Protein AF-A0A7C2NYA1-F1 (afdb_monomer_lite)

Sequence (97 aa):
MSTAPYPPFVRRDLDGFFGLFIDNLVQLLLIVVLCSNLCGMTGDSAVFLTRYILPGAAVSILLGNLFYAWQAHRLAKRENRSDVTALPYGINTPSLL

Structure (mmCIF, N/CA/C/O backbone):
data_AF-A0A7C2NYA1-F1
#
_entry.id   AF-A0A7C2NYA1-F1
#
loop_
_atom_site.group_PDB
_atom_site.id
_atom_site.type_symbol
_atom_site.label_atom_id
_atom_site.label_alt_id
_atom_site.label_comp_id
_atom_site.label_asym_id
_atom_site.label_entity_id
_atom_site.label_seq_id
_atom_site.pdbx_PDB_ins_code
_atom_site.Cartn_x
_atom_site.Cartn_y
_atom_site.Cartn_z
_atom_site.occupancy
_atom_site.B_iso_or_equiv
_atom_site.auth_seq_id
_atom_site.auth_comp_id
_atom_site.auth_asym_id
_atom_site.auth_atom_id
_atom_site.pdbx_PDB_model_num
ATOM 1 N N . MET A 1 1 ? -14.348 4.502 30.316 1.00 51.66 1 MET A N 1
ATOM 2 C CA . MET A 1 1 ? -13.874 4.319 28.926 1.00 51.66 1 MET A CA 1
ATOM 3 C C . MET A 1 1 ? -15.041 3.792 28.114 1.00 51.66 1 MET A C 1
ATOM 5 O O . MET A 1 1 ? -15.658 2.831 28.549 1.00 51.66 1 MET A O 1
ATOM 9 N N . SER A 1 2 ? -15.423 4.488 27.041 1.00 45.44 2 SER A N 1
ATOM 10 C CA . SER A 1 2 ? -16.630 4.172 26.267 1.00 45.44 2 SER A CA 1
ATOM 11 C C . SER A 1 2 ? -16.446 2.845 25.530 1.00 45.44 2 SER A C 1
ATOM 13 O O . SER A 1 2 ? -15.599 2.741 24.651 1.00 45.44 2 SER A O 1
ATOM 15 N N . THR A 1 3 ? -17.223 1.834 25.907 1.00 59.19 3 THR A N 1
ATOM 16 C CA . THR A 1 3 ? -17.278 0.486 25.319 1.00 59.19 3 THR A CA 1
ATOM 17 C C . THR A 1 3 ? -18.099 0.478 24.026 1.00 59.19 3 THR A C 1
ATOM 19 O O . THR A 1 3 ? -18.972 -0.369 23.833 1.00 59.19 3 THR A O 1
ATOM 22 N N . ALA A 1 4 ? -17.904 1.481 23.167 1.00 67.19 4 ALA A N 1
ATOM 23 C CA . ALA A 1 4 ? -18.603 1.532 21.893 1.00 67.19 4 ALA A CA 1
ATOM 24 C C . ALA A 1 4 ? -18.066 0.410 20.983 1.00 67.19 4 ALA A C 1
ATOM 26 O O . ALA A 1 4 ? -16.848 0.229 20.905 1.00 67.19 4 ALA A O 1
ATOM 27 N N . PRO A 1 5 ? -18.940 -0.358 20.311 1.00 75.94 5 PRO A N 1
ATOM 28 C CA . PRO A 1 5 ? -18.503 -1.409 19.402 1.00 75.94 5 PRO A CA 1
ATOM 29 C C . PRO A 1 5 ? -17.614 -0.811 18.307 1.00 75.94 5 PRO A C 1
ATOM 31 O O . PRO A 1 5 ? -17.938 0.239 17.752 1.00 75.94 5 PRO A O 1
ATOM 34 N N . TYR A 1 6 ? -16.491 -1.475 18.016 1.00 82.94 6 TYR A N 1
ATOM 35 C CA . TYR A 1 6 ? -15.549 -1.036 16.987 1.00 82.94 6 TYR A CA 1
ATOM 36 C C . TYR A 1 6 ? -16.270 -0.904 15.633 1.00 82.94 6 TYR A C 1
ATOM 38 O O . TYR A 1 6 ? -16.799 -1.908 15.139 1.00 82.94 6 TYR A O 1
ATOM 46 N N . PRO A 1 7 ? -16.342 0.305 15.045 1.00 84.62 7 PRO A N 1
ATOM 47 C CA . PRO A 1 7 ? -17.031 0.498 13.782 1.00 84.62 7 PRO A CA 1
ATOM 48 C C . PRO A 1 7 ? -16.195 -0.101 12.643 1.00 84.62 7 PRO A C 1
ATOM 50 O O . PRO A 1 7 ? -14.998 0.167 12.572 1.00 84.62 7 PRO A O 1
ATOM 53 N N . PRO A 1 8 ? -16.799 -0.871 11.721 1.00 80.50 8 PRO A N 1
ATOM 54 C CA . PRO A 1 8 ? -16.062 -1.435 10.593 1.00 80.50 8 PRO A CA 1
ATOM 55 C C . PRO A 1 8 ? -15.657 -0.391 9.543 1.00 80.50 8 PRO A C 1
ATOM 57 O O . PRO A 1 8 ? -14.793 -0.655 8.713 1.00 80.50 8 PRO A O 1
ATOM 60 N N . PHE A 1 9 ? -16.310 0.773 9.550 1.00 86.75 9 PHE A N 1
ATOM 61 C CA . PHE A 1 9 ? -16.038 1.883 8.646 1.00 86.75 9 PHE A CA 1
ATOM 62 C C . PHE A 1 9 ? -16.522 3.195 9.270 1.00 86.75 9 PHE A C 1
ATOM 64 O O . PHE A 1 9 ? -17.631 3.262 9.813 1.00 86.75 9 PHE A O 1
ATOM 71 N N . VAL A 1 10 ? -15.723 4.252 9.167 1.00 90.06 10 VAL A N 1
ATOM 72 C CA . VAL A 1 10 ? -16.065 5.616 9.581 1.00 90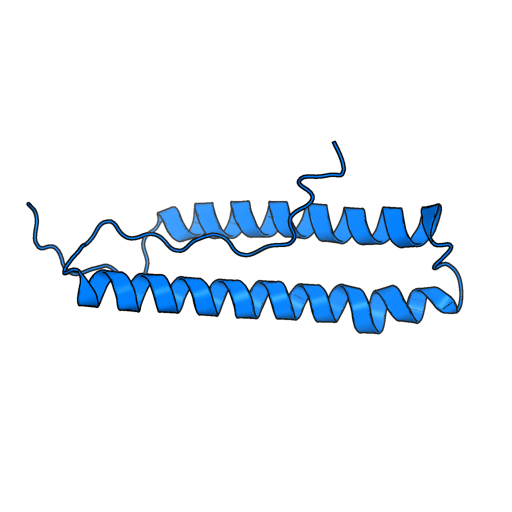.06 10 VAL A CA 1
ATOM 73 C C . VAL A 1 10 ? -15.825 6.597 8.438 1.00 90.06 10 VAL A C 1
ATOM 75 O O . VAL A 1 10 ? -15.014 6.366 7.552 1.00 90.06 10 VAL A O 1
ATOM 78 N N . ARG A 1 11 ? -16.499 7.754 8.460 1.00 89.50 11 ARG A N 1
ATOM 79 C CA . ARG A 1 11 ? -16.390 8.760 7.380 1.00 89.50 11 ARG A CA 1
ATOM 80 C C . ARG A 1 11 ? -14.945 9.181 7.075 1.00 89.50 11 ARG A C 1
ATOM 82 O O . ARG A 1 11 ? -14.629 9.450 5.926 1.00 89.50 11 ARG A O 1
ATOM 89 N N . ARG A 1 12 ? -14.087 9.198 8.099 1.00 89.12 12 ARG A N 1
ATOM 90 C CA . ARG A 1 12 ? -12.669 9.582 8.007 1.00 89.12 12 ARG A CA 1
ATOM 91 C C . ARG A 1 12 ? -11.810 8.540 7.280 1.00 89.12 12 ARG A C 1
ATOM 93 O O . ARG A 1 12 ? -10.710 8.869 6.851 1.00 89.12 12 ARG A O 1
ATOM 100 N N . ASP A 1 13 ? -12.310 7.317 7.096 1.00 91.56 13 ASP A N 1
ATOM 101 C CA . ASP A 1 13 ? -11.615 6.287 6.320 1.00 91.56 13 ASP A CA 1
ATOM 102 C C . ASP A 1 13 ? -11.568 6.645 4.830 1.00 91.56 13 ASP A C 1
ATOM 104 O O . ASP A 1 13 ? -10.638 6.238 4.142 1.00 91.56 13 ASP A O 1
ATOM 108 N N . LEU A 1 14 ? -12.518 7.451 4.331 1.00 91.12 14 LEU A N 1
ATOM 109 C CA . LEU A 1 14 ? -12.455 7.990 2.968 1.00 91.12 14 LEU A CA 1
ATOM 110 C C . LEU A 1 14 ? -11.289 8.963 2.809 1.00 91.12 14 LEU A C 1
ATOM 112 O O . LEU A 1 14 ? -10.538 8.856 1.842 1.00 91.12 14 LEU A O 1
ATOM 116 N N . ASP A 1 15 ? -11.106 9.870 3.769 1.00 92.44 15 ASP A N 1
ATOM 117 C CA . ASP A 1 15 ? -9.984 10.811 3.757 1.00 92.44 15 ASP A CA 1
ATOM 118 C C . ASP A 1 15 ? -8.650 10.049 3.805 1.00 92.44 15 ASP A C 1
ATOM 120 O O . ASP A 1 15 ? -7.735 10.334 3.032 1.00 92.44 15 ASP A O 1
ATOM 124 N N . GLY A 1 16 ? -8.569 9.022 4.660 1.00 90.62 16 GLY A N 1
ATOM 125 C CA . GLY A 1 16 ? -7.418 8.122 4.741 1.00 90.62 16 GLY A CA 1
ATOM 126 C C . GLY A 1 16 ? -7.174 7.342 3.446 1.00 90.62 16 GLY A C 1
ATOM 127 O O . GLY A 1 16 ? -6.034 7.255 2.993 1.00 90.62 16 GLY A O 1
ATOM 128 N N . PHE A 1 17 ? -8.232 6.826 2.813 1.00 91.25 17 PHE A N 1
ATOM 129 C CA . PHE A 1 17 ? -8.150 6.127 1.531 1.00 91.25 17 PHE A CA 1
ATOM 130 C C . PHE A 1 17 ? -7.606 7.033 0.428 1.00 91.25 17 PHE A C 1
ATOM 132 O O . PHE A 1 17 ? -6.667 6.642 -0.259 1.00 91.25 17 PHE A O 1
ATOM 139 N N . PHE A 1 18 ? -8.150 8.242 0.262 1.00 92.50 18 PHE A N 1
ATOM 140 C CA . PHE A 1 18 ? -7.677 9.165 -0.770 1.00 92.50 18 PHE A CA 1
ATOM 141 C C . PHE A 1 18 ? -6.260 9.663 -0.492 1.00 92.50 18 PHE A C 1
ATOM 143 O O . PHE A 1 18 ? -5.462 9.738 -1.425 1.00 92.50 18 PHE A O 1
ATOM 150 N N . GLY A 1 19 ? -5.918 9.939 0.770 1.00 91.69 19 GLY A N 1
ATOM 151 C CA . GLY A 1 19 ? -4.551 10.289 1.155 1.00 91.69 19 GLY A CA 1
ATOM 152 C C . GLY A 1 19 ? -3.560 9.188 0.779 1.00 91.69 19 GLY A C 1
ATOM 153 O O . GLY A 1 19 ? -2.562 9.449 0.111 1.00 91.69 19 GLY A O 1
ATOM 154 N N . LEU A 1 20 ? -3.886 7.941 1.121 1.00 91.06 20 LEU A N 1
ATOM 155 C CA . LEU A 1 20 ? -3.064 6.782 0.789 1.00 91.06 20 LEU A CA 1
ATOM 156 C C . LEU A 1 20 ? -3.020 6.490 -0.717 1.00 91.06 20 LEU A C 1
ATOM 158 O O . LEU A 1 20 ? -1.990 6.069 -1.241 1.00 91.06 20 LEU A O 1
ATOM 162 N N . PHE A 1 21 ? -4.131 6.688 -1.423 1.00 90.31 21 PHE A N 1
ATOM 163 C CA . PHE A 1 21 ? -4.217 6.482 -2.864 1.00 90.31 21 PHE A CA 1
ATOM 164 C C . PHE A 1 21 ? -3.330 7.472 -3.619 1.00 90.31 21 PHE A C 1
ATOM 166 O O . PHE A 1 21 ? -2.568 7.063 -4.493 1.00 90.31 21 PHE A O 1
ATOM 173 N N . ILE A 1 22 ? -3.399 8.759 -3.265 1.00 91.88 22 ILE A N 1
ATOM 174 C CA . ILE A 1 22 ? -2.580 9.805 -3.885 1.00 91.88 22 ILE A CA 1
ATOM 175 C C . ILE A 1 22 ? -1.099 9.564 -3.584 1.00 91.88 22 ILE A C 1
ATOM 177 O O . ILE A 1 22 ? -0.288 9.617 -4.507 1.00 91.88 22 ILE A O 1
ATOM 181 N N . ASP A 1 23 ? -0.751 9.245 -2.335 1.00 90.19 23 ASP A N 1
ATOM 182 C CA . ASP A 1 23 ? 0.627 8.923 -1.950 1.00 90.19 23 ASP A CA 1
ATOM 183 C C . ASP A 1 23 ? 1.197 7.764 -2.787 1.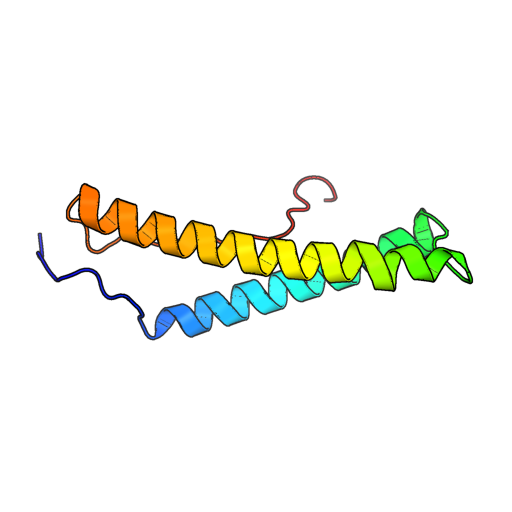00 90.19 23 ASP A C 1
ATOM 185 O O . ASP A 1 23 ? 2.223 7.908 -3.456 1.00 90.19 23 ASP A O 1
ATOM 189 N N . ASN A 1 24 ? 0.476 6.642 -2.858 1.00 90.50 24 ASN A N 1
ATOM 190 C CA . ASN A 1 24 ? 0.903 5.490 -3.649 1.00 90.50 24 ASN A CA 1
ATOM 191 C C . ASN A 1 24 ? 0.951 5.786 -5.154 1.00 90.50 24 ASN A C 1
ATOM 193 O O . ASN A 1 24 ? 1.838 5.286 -5.844 1.00 90.50 24 ASN A O 1
ATOM 197 N N . LEU A 1 25 ? 0.034 6.603 -5.681 1.00 90.44 25 LEU A N 1
ATOM 198 C CA . LEU A 1 25 ? 0.060 7.013 -7.085 1.00 90.44 25 LEU A CA 1
ATOM 199 C C . LEU A 1 25 ? 1.337 7.798 -7.405 1.00 90.44 25 LEU A C 1
ATOM 201 O O . LEU A 1 25 ? 1.997 7.508 -8.402 1.00 90.44 25 LEU A O 1
ATOM 205 N N . VAL A 1 26 ? 1.716 8.749 -6.547 1.00 91.00 26 VAL A N 1
ATOM 206 C CA . VAL A 1 26 ? 2.962 9.514 -6.699 1.00 91.00 26 VAL A CA 1
ATOM 207 C C . VAL A 1 26 ? 4.171 8.580 -6.674 1.00 91.00 26 VAL A C 1
ATOM 209 O O . VAL A 1 26 ? 5.046 8.696 -7.531 1.00 91.00 26 VAL A O 1
ATOM 212 N N . GLN A 1 27 ? 4.201 7.605 -5.765 1.00 89.81 27 GLN A N 1
ATOM 213 C CA . GLN A 1 27 ? 5.295 6.633 -5.697 1.00 89.81 27 GLN A CA 1
ATOM 214 C C . GLN A 1 27 ? 5.377 5.727 -6.934 1.00 89.81 27 GLN A C 1
ATOM 216 O O . GLN A 1 27 ? 6.472 5.465 -7.430 1.00 89.81 27 GLN A O 1
ATOM 221 N N . LEU A 1 28 ? 4.241 5.292 -7.489 1.00 90.50 28 LEU A N 1
ATOM 222 C CA . LEU A 1 28 ? 4.214 4.527 -8.739 1.00 90.50 28 LEU A CA 1
ATOM 223 C C . LEU A 1 28 ? 4.746 5.350 -9.919 1.00 90.50 28 LEU A C 1
ATOM 225 O O . LEU A 1 28 ? 5.534 4.839 -10.714 1.00 90.50 28 LEU A O 1
ATOM 229 N N . LEU A 1 29 ? 4.371 6.628 -10.019 1.00 90.31 29 LEU A N 1
ATOM 230 C CA . LEU A 1 29 ? 4.913 7.533 -11.038 1.00 90.31 29 LEU A CA 1
ATOM 231 C C . LEU A 1 29 ? 6.423 7.730 -10.867 1.00 90.31 29 LEU A C 1
ATOM 233 O O . LEU A 1 29 ? 7.166 7.733 -11.848 1.00 90.31 29 LEU A O 1
ATOM 237 N N . LEU A 1 30 ? 6.889 7.839 -9.625 1.00 90.38 30 LEU A N 1
ATOM 238 C CA . LEU A 1 30 ? 8.304 7.978 -9.310 1.00 90.38 30 LEU A CA 1
ATOM 239 C C . LEU A 1 30 ? 9.091 6.727 -9.726 1.00 90.38 30 LEU A C 1
ATOM 241 O O . LEU A 1 30 ? 10.137 6.855 -10.358 1.00 90.38 30 LEU A O 1
ATOM 245 N N . ILE A 1 31 ? 8.553 5.525 -9.496 1.00 89.25 31 ILE A N 1
ATOM 246 C CA . ILE A 1 31 ? 9.123 4.270 -10.015 1.00 89.25 31 ILE A CA 1
ATOM 247 C C . ILE A 1 31 ? 9.240 4.313 -11.539 1.00 89.25 31 ILE A C 1
ATOM 249 O O . ILE A 1 31 ? 10.292 3.971 -12.072 1.00 89.25 31 ILE A O 1
ATOM 253 N N . VAL A 1 32 ? 8.205 4.771 -12.250 1.00 89.38 32 VAL A N 1
ATOM 254 C CA . VAL A 1 32 ? 8.253 4.882 -13.717 1.00 89.38 32 VAL A CA 1
ATOM 255 C C . VAL A 1 32 ? 9.393 5.792 -14.162 1.00 89.38 32 VAL A C 1
ATOM 257 O O . VAL A 1 32 ? 10.169 5.413 -15.042 1.00 89.38 32 VAL A O 1
ATOM 260 N N . VAL A 1 33 ? 9.525 6.965 -13.543 1.00 89.31 33 VAL A N 1
ATOM 261 C CA . VAL A 1 33 ? 10.565 7.944 -13.881 1.00 89.31 33 VAL A CA 1
ATOM 262 C C . VAL A 1 33 ? 11.958 7.402 -13.563 1.00 89.31 33 VAL A C 1
ATOM 264 O O . VAL A 1 33 ? 12.838 7.484 -14.419 1.00 89.31 33 VAL A O 1
ATOM 267 N N . LEU A 1 34 ? 12.170 6.822 -12.379 1.00 89.19 34 LEU A N 1
ATOM 268 C CA . LEU A 1 34 ? 13.474 6.285 -11.984 1.00 89.19 34 LEU A CA 1
ATOM 269 C C . LEU A 1 34 ? 13.870 5.083 -12.848 1.00 89.19 34 LEU A C 1
ATOM 271 O O . LEU A 1 34 ? 14.971 5.058 -13.391 1.00 89.19 34 LEU A O 1
ATOM 275 N N . CYS A 1 35 ? 12.975 4.114 -13.046 1.00 87.19 35 CYS A N 1
ATOM 276 C CA . CYS A 1 35 ? 13.269 2.936 -13.860 1.00 87.19 35 CYS A CA 1
ATOM 277 C C . CYS A 1 35 ? 13.538 3.301 -15.327 1.00 87.19 35 CYS A C 1
ATOM 279 O O . CYS A 1 35 ? 14.451 2.749 -15.943 1.00 87.19 35 CYS A O 1
ATOM 281 N N . SER A 1 36 ? 12.788 4.254 -15.886 1.00 86.31 36 SER A N 1
ATOM 282 C CA . SER A 1 36 ? 12.981 4.671 -17.279 1.00 86.31 36 SER A CA 1
ATOM 283 C C . SER A 1 36 ? 14.282 5.457 -17.465 1.00 86.31 36 SER A C 1
ATOM 285 O O . SER A 1 36 ? 15.024 5.181 -18.403 1.00 86.31 36 SER A O 1
ATOM 287 N N . ASN A 1 37 ? 14.588 6.409 -16.573 1.00 86.69 37 ASN A N 1
ATOM 288 C CA . ASN A 1 37 ? 15.730 7.315 -16.750 1.00 86.69 37 ASN A CA 1
ATOM 289 C C . ASN A 1 37 ? 17.054 6.769 -16.196 1.00 86.69 37 ASN A C 1
ATOM 291 O O . ASN A 1 37 ? 18.097 7.000 -16.798 1.00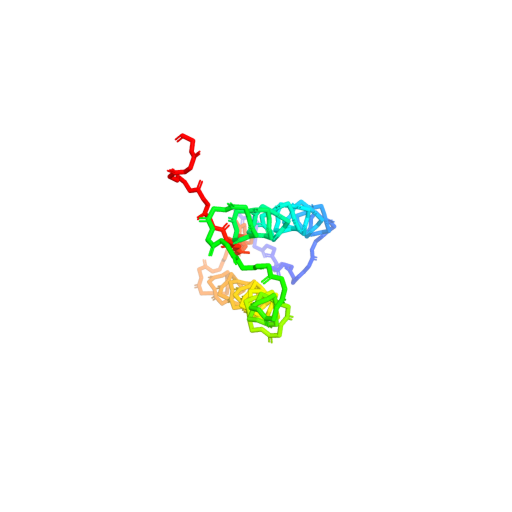 86.69 37 ASN A O 1
ATOM 295 N N . LEU A 1 38 ? 17.036 6.064 -15.061 1.00 86.62 38 LEU A N 1
ATOM 296 C CA . LEU A 1 38 ? 18.256 5.593 -14.386 1.00 86.62 38 LEU A CA 1
ATOM 297 C C . LEU A 1 38 ? 18.577 4.138 -14.714 1.00 86.62 38 LEU A C 1
ATOM 299 O O . LEU A 1 38 ? 19.744 3.779 -14.832 1.00 86.62 38 LEU A O 1
ATOM 303 N N . CYS A 1 39 ? 17.555 3.294 -14.866 1.00 84.00 39 CYS A N 1
ATOM 304 C CA . CYS A 1 39 ? 17.745 1.872 -15.164 1.00 84.00 39 CYS A CA 1
ATOM 305 C C . CYS A 1 39 ? 17.671 1.558 -16.666 1.00 84.00 39 CYS A C 1
ATOM 307 O O . CYS A 1 39 ? 17.776 0.394 -17.044 1.00 84.00 39 CYS A O 1
ATOM 309 N N . GLY A 1 40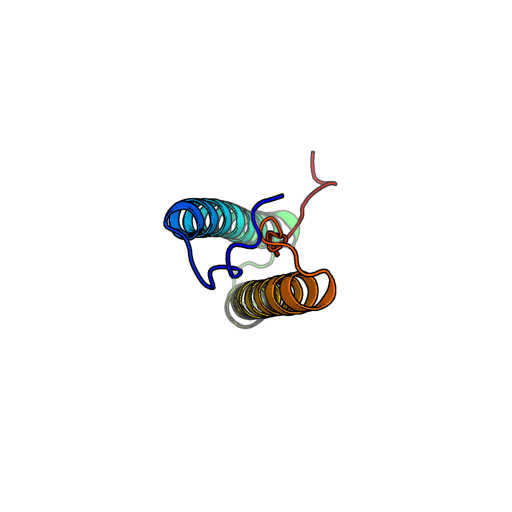 ? 17.468 2.569 -17.521 1.00 82.25 40 GLY A N 1
ATOM 310 C CA . GLY A 1 40 ? 17.399 2.399 -18.974 1.00 82.25 40 GLY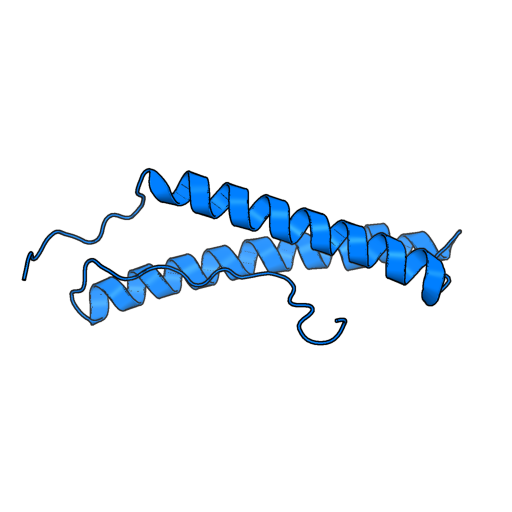 A CA 1
ATOM 311 C C . GLY A 1 40 ? 16.255 1.491 -19.432 1.00 82.25 40 GLY A C 1
ATOM 312 O O . GLY A 1 40 ? 16.350 0.883 -20.496 1.00 82.25 40 GLY A O 1
ATOM 313 N N . MET A 1 41 ? 15.182 1.365 -18.639 1.00 83.06 41 MET A N 1
ATOM 314 C CA . MET A 1 41 ? 14.023 0.520 -18.957 1.00 83.06 41 MET A CA 1
ATOM 315 C C . MET A 1 41 ? 13.110 1.193 -19.994 1.00 83.06 41 MET A C 1
ATOM 317 O O . MET A 1 41 ? 11.921 1.402 -19.764 1.00 83.06 41 MET A O 1
ATOM 321 N N . THR A 1 42 ? 13.685 1.554 -21.139 1.00 79.75 42 THR A N 1
ATOM 322 C CA . THR A 1 42 ? 13.020 2.173 -22.289 1.00 79.75 42 THR A CA 1
ATOM 323 C C . THR A 1 42 ? 12.979 1.199 -23.475 1.00 79.75 42 THR A C 1
ATOM 325 O O . THR A 1 42 ? 13.667 0.176 -23.481 1.00 79.75 42 THR A O 1
ATOM 328 N N . GLY A 1 43 ? 12.121 1.467 -24.466 1.00 83.38 43 GLY A N 1
ATOM 329 C CA . GLY A 1 43 ? 11.950 0.589 -25.634 1.00 83.38 43 GLY A CA 1
ATOM 330 C C . GLY A 1 43 ? 11.392 -0.789 -25.260 1.00 83.38 43 GLY A C 1
ATOM 331 O O . GLY A 1 43 ? 10.422 -0.881 -24.507 1.00 83.38 43 GLY A O 1
ATOM 332 N N . ASP A 1 44 ? 12.021 -1.858 -25.752 1.00 79.69 44 ASP A N 1
ATOM 333 C CA . ASP A 1 44 ? 11.577 -3.245 -25.536 1.00 79.69 44 ASP A CA 1
ATOM 334 C C . ASP A 1 44 ? 11.544 -3.641 -24.048 1.00 79.69 44 ASP A C 1
ATOM 336 O O . ASP A 1 44 ? 10.680 -4.404 -23.614 1.00 79.69 44 ASP A O 1
ATOM 340 N N . SER A 1 45 ? 12.426 -3.059 -23.229 1.00 82.69 45 SER A N 1
ATOM 341 C CA . SER A 1 45 ? 12.508 -3.326 -21.786 1.00 82.69 45 SER A CA 1
ATOM 342 C C . SER A 1 45 ? 11.399 -2.648 -20.969 1.00 82.69 45 SER A C 1
ATOM 344 O O . SER A 1 45 ? 11.173 -3.019 -19.814 1.00 82.69 45 SER A O 1
ATOM 346 N N . ALA A 1 46 ? 10.647 -1.702 -21.547 1.00 85.81 46 ALA A N 1
ATOM 347 C CA . ALA A 1 46 ? 9.515 -1.052 -20.874 1.00 85.81 46 ALA A CA 1
ATOM 348 C C . ALA A 1 46 ? 8.367 -2.034 -20.566 1.00 85.81 46 ALA A C 1
ATOM 350 O O . ALA A 1 46 ? 7.520 -1.782 -19.698 1.00 85.81 46 ALA A O 1
ATOM 351 N N . VAL A 1 47 ? 8.353 -3.194 -21.233 1.00 88.38 47 VAL A N 1
ATOM 352 C CA . VAL A 1 47 ? 7.414 -4.278 -20.934 1.00 88.38 47 VAL A CA 1
ATOM 353 C C . VAL A 1 47 ? 7.575 -4.782 -19.498 1.00 88.38 47 VAL A C 1
ATOM 355 O O . VAL A 1 47 ? 6.579 -5.101 -18.853 1.00 88.38 47 VAL A O 1
ATOM 358 N N . PHE A 1 48 ? 8.796 -4.788 -18.950 1.00 87.06 48 PHE A N 1
ATOM 359 C CA . PHE A 1 48 ? 9.033 -5.214 -17.570 1.00 87.06 48 PHE A CA 1
ATOM 360 C C . PHE A 1 48 ? 8.341 -4.284 -16.572 1.00 87.06 48 PHE A C 1
ATOM 362 O O . PHE A 1 48 ? 7.683 -4.735 -15.631 1.00 87.06 48 PHE A O 1
ATOM 369 N N . LEU A 1 49 ? 8.416 -2.980 -16.832 1.00 87.81 49 LEU A N 1
ATOM 370 C CA . LEU A 1 49 ? 7.790 -1.956 -16.010 1.00 87.81 49 LEU A CA 1
ATOM 371 C C . LEU A 1 49 ? 6.258 -2.046 -16.058 1.00 87.81 49 LEU A C 1
ATOM 373 O O . LEU A 1 49 ? 5.598 -2.064 -15.021 1.00 87.81 49 LEU A O 1
ATOM 377 N N . THR A 1 50 ? 5.694 -2.151 -17.261 1.00 86.12 50 THR A N 1
ATOM 378 C CA . THR A 1 50 ? 4.240 -2.090 -17.481 1.00 86.12 50 THR A CA 1
ATOM 379 C C . THR A 1 50 ? 3.511 -3.405 -17.207 1.00 86.12 50 THR A C 1
ATOM 381 O O . THR A 1 50 ? 2.377 -3.365 -16.736 1.00 86.12 50 THR A O 1
ATOM 384 N N . ARG A 1 51 ? 4.130 -4.569 -17.459 1.00 89.75 51 ARG A N 1
ATOM 385 C CA . ARG A 1 51 ? 3.499 -5.885 -17.228 1.00 89.75 51 ARG A CA 1
ATOM 386 C C . ARG A 1 51 ? 3.798 -6.514 -15.876 1.00 89.75 51 ARG A C 1
ATOM 388 O O . ARG A 1 51 ? 2.997 -7.331 -15.433 1.00 89.75 51 ARG A O 1
ATOM 395 N N . TYR A 1 52 ? 4.919 -6.181 -15.241 1.00 90.25 52 TYR A N 1
ATOM 396 C CA . TYR A 1 52 ? 5.349 -6.884 -14.029 1.00 90.25 52 TYR A CA 1
ATOM 397 C C . TYR A 1 52 ? 5.462 -5.944 -12.834 1.00 90.25 52 TYR A C 1
ATOM 399 O O . TYR A 1 52 ? 4.822 -6.194 -11.815 1.00 90.25 52 TYR A O 1
ATOM 407 N N . ILE A 1 53 ? 6.212 -4.845 -12.961 1.00 91.12 53 ILE A N 1
ATOM 408 C CA . ILE A 1 53 ? 6.479 -3.946 -11.828 1.00 91.12 53 ILE A CA 1
ATOM 409 C C . ILE A 1 53 ? 5.213 -3.201 -11.404 1.00 91.12 53 ILE A C 1
ATOM 411 O O . ILE A 1 53 ? 4.783 -3.348 -10.264 1.00 91.12 53 ILE A O 1
ATOM 415 N N . LEU A 1 54 ? 4.590 -2.434 -12.307 1.00 91.31 54 LEU A N 1
ATOM 416 C CA . LEU A 1 54 ? 3.404 -1.640 -11.972 1.00 91.31 54 LEU A CA 1
ATOM 417 C C . LEU A 1 54 ? 2.218 -2.509 -11.525 1.00 91.31 54 LEU A C 1
ATOM 419 O O . LEU A 1 54 ? 1.643 -2.208 -10.478 1.00 91.31 54 LEU A O 1
ATOM 423 N N . PRO A 1 55 ? 1.859 -3.603 -12.228 1.00 92.50 55 PRO A N 1
ATOM 424 C CA . PRO A 1 55 ? 0.771 -4.465 -11.778 1.00 92.50 55 PRO A CA 1
ATOM 425 C C . PRO A 1 55 ? 1.100 -5.171 -10.460 1.00 92.50 55 PRO A C 1
ATOM 427 O O . PRO A 1 55 ? 0.241 -5.251 -9.585 1.00 92.50 55 PRO A O 1
ATOM 430 N N . GLY A 1 56 ? 2.341 -5.639 -10.282 1.00 93.38 56 GLY A N 1
ATOM 431 C CA . GLY A 1 56 ? 2.783 -6.274 -9.041 1.00 93.38 56 GLY A CA 1
ATOM 432 C C . GLY A 1 56 ? 2.718 -5.321 -7.848 1.00 93.38 56 GLY A C 1
ATOM 433 O O . GLY A 1 56 ? 2.212 -5.696 -6.792 1.00 93.38 56 GLY A O 1
ATOM 434 N N . ALA A 1 57 ? 3.153 -4.075 -8.038 1.00 92.69 57 ALA A N 1
ATOM 435 C CA . ALA A 1 57 ? 3.059 -3.020 -7.038 1.00 92.69 57 ALA A CA 1
ATOM 436 C C . ALA A 1 57 ? 1.602 -2.657 -6.715 1.00 92.69 57 ALA A C 1
ATOM 438 O O . ALA A 1 57 ? 1.234 -2.550 -5.550 1.00 92.69 57 ALA A O 1
ATOM 439 N N . ALA A 1 58 ? 0.738 -2.519 -7.723 1.00 90.81 58 ALA A N 1
ATOM 440 C CA . ALA A 1 58 ? -0.677 -2.232 -7.497 1.00 90.81 58 ALA A CA 1
ATOM 441 C C . ALA A 1 58 ? -1.365 -3.345 -6.685 1.00 90.81 58 ALA A C 1
ATOM 443 O O . ALA A 1 58 ? -2.094 -3.069 -5.729 1.00 90.81 58 ALA A O 1
ATOM 444 N N . VAL A 1 59 ? -1.098 -4.610 -7.029 1.00 93.81 59 VAL A N 1
ATOM 445 C CA . VAL A 1 59 ? -1.642 -5.771 -6.310 1.00 93.81 59 VAL A CA 1
ATOM 446 C C . VAL A 1 59 ? -1.087 -5.852 -4.889 1.00 93.81 59 VAL A C 1
ATOM 448 O O . VAL A 1 59 ? -1.857 -6.102 -3.961 1.00 93.81 59 VAL A O 1
ATOM 451 N N . SER A 1 60 ? 0.214 -5.617 -4.685 1.00 92.81 60 SER A N 1
ATOM 452 C CA . SER A 1 60 ? 0.806 -5.645 -3.343 1.00 92.81 60 SER A CA 1
ATOM 453 C C . SER A 1 60 ? 0.212 -4.559 -2.450 1.00 92.81 60 SER A C 1
ATOM 455 O O . SER A 1 60 ? -0.160 -4.856 -1.316 1.00 92.81 60 SER A O 1
ATOM 457 N N . ILE A 1 61 ? 0.039 -3.339 -2.971 1.00 92.50 61 ILE A N 1
ATOM 458 C CA . ILE A 1 61 ? -0.570 -2.223 -2.241 1.00 92.50 61 ILE A CA 1
ATOM 459 C C . ILE A 1 61 ? -1.999 -2.574 -1.825 1.00 92.50 61 ILE A C 1
ATOM 461 O O . ILE A 1 61 ? -2.363 -2.411 -0.658 1.00 92.50 61 ILE A O 1
ATOM 465 N N . LEU A 1 62 ? -2.804 -3.102 -2.749 1.00 91.69 62 LEU A N 1
ATOM 466 C CA . LEU A 1 62 ? -4.183 -3.494 -2.463 1.00 91.69 62 LEU A CA 1
ATOM 467 C C . LEU A 1 62 ? -4.249 -4.582 -1.382 1.00 91.69 62 LEU A C 1
ATOM 469 O O . LEU A 1 62 ? -4.942 -4.421 -0.376 1.00 91.69 62 LEU A O 1
ATOM 473 N N . LEU A 1 63 ? -3.513 -5.681 -1.569 1.00 94.94 63 LEU A N 1
ATOM 474 C CA . LEU A 1 63 ? -3.531 -6.814 -0.643 1.00 94.94 63 LEU A CA 1
ATOM 475 C C . LEU A 1 63 ? -2.964 -6.445 0.732 1.00 94.94 63 LEU A C 1
ATOM 477 O O . LEU A 1 63 ? -3.518 -6.860 1.749 1.00 94.94 63 LEU A O 1
ATOM 481 N N . GLY A 1 64 ? -1.901 -5.641 0.778 1.00 93.69 64 GLY A N 1
ATOM 482 C CA . GLY A 1 64 ? -1.294 -5.184 2.025 1.00 93.69 64 GLY A CA 1
ATOM 483 C C . GLY A 1 64 ? -2.244 -4.321 2.855 1.00 93.69 64 GLY A C 1
ATOM 484 O O . GLY A 1 64 ? -2.370 -4.533 4.061 1.00 93.69 64 GLY A O 1
ATOM 485 N N . ASN A 1 65 ? -2.993 -3.417 2.216 1.00 93.19 65 ASN A N 1
ATOM 486 C CA . ASN A 1 65 ? -3.982 -2.595 2.917 1.00 93.19 65 ASN A CA 1
ATOM 487 C C . ASN A 1 65 ? -5.176 -3.405 3.418 1.00 93.19 65 ASN A C 1
ATOM 489 O O . ASN A 1 65 ? -5.611 -3.212 4.553 1.00 93.19 65 ASN A O 1
ATOM 493 N N . LEU A 1 66 ? -5.670 -4.362 2.627 1.00 93.06 66 LEU A N 1
ATOM 494 C CA . LEU A 1 66 ? -6.713 -5.287 3.082 1.00 93.06 66 LEU A CA 1
ATOM 495 C C . LEU A 1 66 ? -6.239 -6.114 4.286 1.00 93.06 66 LEU A C 1
ATOM 497 O O . LEU A 1 66 ? -6.983 -6.305 5.250 1.00 93.06 66 LEU A O 1
ATOM 501 N N . PHE A 1 67 ? -4.985 -6.565 4.259 1.00 94.94 67 PHE A N 1
ATOM 502 C CA . PHE A 1 67 ? -4.386 -7.323 5.348 1.00 94.94 67 PHE A CA 1
ATOM 503 C C . PHE A 1 67 ? -4.245 -6.494 6.631 1.00 94.94 67 PHE A C 1
ATOM 505 O O . PHE A 1 67 ? -4.623 -6.969 7.704 1.00 94.94 67 PHE A O 1
ATOM 512 N N . TYR A 1 68 ? -3.764 -5.251 6.548 1.00 93.88 68 TYR A N 1
ATOM 513 C CA . TYR A 1 68 ? -3.677 -4.367 7.715 1.00 93.88 68 TYR A CA 1
ATOM 514 C C . TYR A 1 68 ? -5.041 -3.914 8.233 1.00 93.88 68 TYR A C 1
ATOM 516 O O . TYR A 1 68 ? -5.229 -3.865 9.450 1.00 93.88 68 TYR A O 1
ATOM 524 N N . ALA A 1 69 ? -6.023 -3.684 7.358 1.00 92.88 69 ALA A N 1
ATOM 525 C CA . ALA A 1 69 ? -7.401 -3.434 7.773 1.00 92.88 69 ALA A CA 1
ATOM 526 C C . ALA A 1 69 ? -7.973 -4.623 8.561 1.00 92.88 69 ALA A C 1
ATOM 528 O O . ALA A 1 69 ? -8.544 -4.444 9.640 1.00 92.88 69 ALA A O 1
ATOM 529 N N . TRP A 1 70 ? -7.760 -5.850 8.080 1.00 93.75 70 TRP A N 1
ATOM 530 C CA . TRP A 1 70 ? -8.160 -7.062 8.796 1.00 93.75 70 TRP A CA 1
ATOM 531 C C . TRP A 1 70 ? -7.440 -7.215 10.145 1.00 93.75 70 TRP A C 1
ATOM 533 O O . TRP A 1 70 ? -8.073 -7.555 11.150 1.00 93.75 70 TRP A O 1
ATOM 543 N N . GLN A 1 71 ? -6.135 -6.932 10.201 1.00 95.00 71 GLN A N 1
ATOM 544 C CA . GLN A 1 71 ? -5.382 -6.961 11.455 1.00 95.00 71 GLN A CA 1
ATOM 545 C C . GLN A 1 71 ? -5.900 -5.941 12.470 1.00 95.00 71 GLN A C 1
ATOM 547 O O . GLN A 1 71 ? -6.050 -6.295 13.638 1.00 95.00 71 GLN A O 1
ATOM 552 N N . ALA A 1 72 ? -6.231 -4.721 12.037 1.00 93.81 72 ALA A N 1
ATOM 553 C CA . ALA A 1 72 ? -6.804 -3.692 12.901 1.00 93.81 72 ALA A CA 1
ATOM 554 C C . ALA A 1 72 ? -8.119 -4.159 13.537 1.00 93.81 72 ALA A C 1
ATOM 556 O O . ALA A 1 72 ? -8.272 -4.095 14.756 1.00 93.81 72 ALA A O 1
ATOM 557 N N . HIS A 1 73 ? -9.018 -4.750 12.745 1.00 91.81 73 HIS A N 1
ATOM 558 C CA . HIS A 1 73 ? -10.272 -5.321 13.244 1.00 91.81 73 HIS A CA 1
ATOM 559 C C . HIS A 1 73 ? -10.039 -6.470 14.232 1.00 91.81 73 HIS A C 1
ATOM 561 O O . HIS A 1 73 ? -10.694 -6.562 15.276 1.00 91.81 73 HIS A O 1
ATOM 567 N N . ARG A 1 74 ? -9.094 -7.365 13.921 1.00 93.75 74 ARG A N 1
ATOM 568 C CA . ARG A 1 74 ? -8.744 -8.490 14.797 1.00 93.75 74 ARG A CA 1
ATOM 569 C C . ARG A 1 74 ? -8.152 -8.005 16.121 1.00 93.75 74 ARG A C 1
ATOM 571 O O . ARG A 1 74 ? -8.474 -8.581 17.159 1.00 93.75 74 ARG A O 1
ATOM 578 N N . LEU A 1 75 ? -7.310 -6.974 16.089 1.00 93.81 75 LEU A N 1
ATOM 579 C CA . LEU A 1 75 ? -6.697 -6.372 17.270 1.00 93.81 75 LEU A CA 1
ATOM 580 C C . LEU A 1 75 ? -7.733 -5.628 18.119 1.00 93.81 75 LEU A C 1
ATOM 582 O O . LEU A 1 75 ? -7.801 -5.868 19.320 1.00 93.81 75 LEU A O 1
ATOM 586 N N . ALA A 1 76 ? -8.598 -4.821 17.497 1.00 93.19 76 ALA A N 1
ATOM 587 C CA . ALA A 1 76 ? -9.693 -4.121 18.170 1.00 93.19 76 ALA A CA 1
ATOM 588 C C . ALA A 1 76 ? -10.583 -5.086 18.965 1.00 93.19 76 ALA A C 1
ATOM 590 O O . ALA A 1 76 ? -10.887 -4.849 20.134 1.00 93.19 76 ALA A O 1
ATOM 591 N N . LYS A 1 77 ? -10.931 -6.231 18.358 1.00 90.81 77 LYS A N 1
ATOM 592 C CA . LYS A 1 77 ? -11.727 -7.278 19.008 1.00 90.81 77 LYS A CA 1
ATOM 593 C C . LYS A 1 77 ? -10.983 -7.984 20.147 1.00 90.81 77 LYS A C 1
ATOM 595 O O . LYS A 1 77 ? -11.617 -8.363 21.126 1.00 90.81 77 LYS A O 1
ATOM 600 N N . ARG A 1 78 ? -9.668 -8.196 20.018 1.0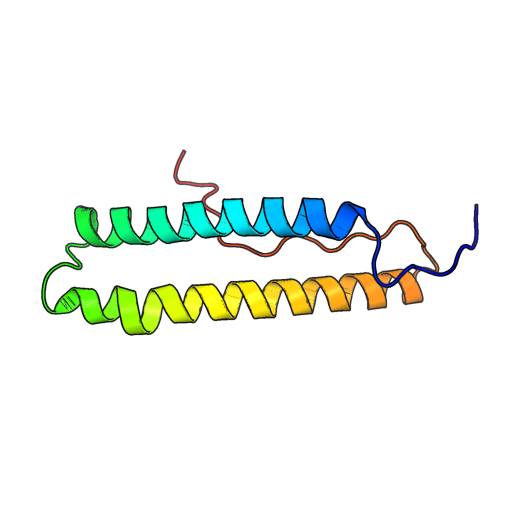0 93.06 78 ARG A N 1
ATOM 601 C CA . ARG A 1 78 ? -8.841 -8.854 21.047 1.00 93.06 78 ARG A CA 1
ATOM 602 C C . ARG A 1 78 ? -8.635 -7.977 22.277 1.00 93.06 78 ARG A C 1
ATOM 604 O O . ARG A 1 78 ? -8.790 -8.466 23.387 1.00 93.06 78 ARG A O 1
ATOM 611 N N . GLU A 1 79 ? -8.329 -6.704 22.062 1.00 92.38 79 GLU A N 1
ATOM 612 C CA . GLU A 1 79 ? -8.030 -5.737 23.126 1.00 92.38 79 GLU A CA 1
ATOM 613 C C . GLU A 1 79 ? -9.288 -5.044 23.671 1.00 92.38 79 GLU A C 1
ATOM 615 O O . GLU A 1 79 ? -9.204 -4.255 24.607 1.00 92.38 79 GLU A O 1
ATOM 620 N N . ASN A 1 80 ? -10.460 -5.321 23.086 1.00 89.19 80 ASN A N 1
ATOM 621 C CA . ASN A 1 80 ? -11.733 -4.677 23.420 1.00 89.19 80 ASN A CA 1
ATOM 622 C C . ASN A 1 80 ? -11.641 -3.137 23.347 1.00 89.19 80 ASN A C 1
ATOM 624 O O . ASN A 1 80 ? -12.098 -2.407 24.228 1.00 89.19 80 ASN A O 1
ATOM 628 N N . ARG A 1 81 ? -10.988 -2.656 22.281 1.00 90.62 81 ARG A N 1
ATOM 629 C CA . ARG A 1 81 ? -10.663 -1.248 22.034 1.00 90.62 81 ARG A CA 1
ATOM 630 C C . ARG A 1 81 ? -11.423 -0.714 20.827 1.00 90.62 81 ARG A C 1
ATOM 632 O O . ARG A 1 81 ? -11.540 -1.393 19.809 1.00 90.62 81 ARG A O 1
ATOM 639 N N . SER A 1 82 ? -11.892 0.527 20.925 1.00 87.38 82 SER A N 1
ATOM 640 C CA . SER A 1 82 ? -12.618 1.222 19.853 1.00 87.38 82 SER A CA 1
ATOM 641 C C . SER A 1 82 ? -11.753 2.227 19.075 1.00 87.38 82 SER A C 1
ATOM 643 O O . SER A 1 82 ? -12.257 2.891 18.178 1.00 87.38 82 SER A O 1
ATOM 645 N N . ASP A 1 83 ? -10.477 2.377 19.437 1.00 88.94 83 ASP A N 1
ATOM 646 C CA . ASP A 1 83 ? -9.542 3.406 18.957 1.00 88.94 83 ASP A CA 1
ATOM 647 C C . ASP A 1 83 ? -8.394 2.839 18.098 1.00 88.94 83 ASP A C 1
ATOM 649 O O . ASP A 1 83 ? -7.349 3.466 17.943 1.00 88.94 83 ASP A O 1
ATOM 653 N N . VAL A 1 84 ? -8.567 1.633 17.554 1.00 91.38 84 VAL A N 1
ATOM 654 C CA . VAL A 1 84 ? -7.562 0.974 16.711 1.00 91.38 84 VAL A CA 1
ATOM 655 C C . VAL A 1 84 ? -7.705 1.424 15.257 1.00 91.38 84 VAL A C 1
ATOM 657 O O . VAL A 1 84 ? -8.778 1.315 14.668 1.00 91.38 84 VAL A O 1
ATOM 660 N N . THR A 1 85 ? -6.604 1.844 14.642 1.00 91.56 85 THR A N 1
ATOM 661 C CA . THR A 1 85 ? -6.563 2.243 13.228 1.00 91.56 85 THR A CA 1
ATOM 662 C C . THR A 1 85 ? -5.620 1.326 12.459 1.00 91.56 85 THR A C 1
ATOM 664 O O . THR A 1 85 ? -4.584 0.911 12.982 1.00 91.56 85 THR A O 1
ATOM 667 N N . ALA A 1 86 ? -5.977 0.993 11.219 1.00 92.06 86 ALA A N 1
ATOM 668 C CA . ALA A 1 86 ? -5.096 0.241 10.336 1.00 92.06 86 ALA A CA 1
ATOM 669 C C . ALA A 1 86 ? -3.855 1.063 9.975 1.00 92.06 86 ALA A C 1
ATOM 671 O O . ALA A 1 86 ? -3.942 2.265 9.725 1.00 92.06 86 ALA A O 1
ATOM 672 N N . LEU A 1 87 ? -2.698 0.405 9.929 1.00 91.31 87 LEU A N 1
ATOM 673 C CA . LEU A 1 87 ? -1.498 1.025 9.384 1.00 91.31 87 LEU A CA 1
ATOM 674 C C . LEU A 1 87 ? -1.649 1.167 7.863 1.00 91.31 87 LEU A C 1
ATOM 676 O O . LEU A 1 87 ? -2.142 0.234 7.224 1.00 91.31 87 LEU A O 1
ATOM 680 N N . PRO A 1 88 ? -1.218 2.292 7.271 1.00 88.94 88 PRO A N 1
ATOM 681 C CA . PRO A 1 88 ? -1.178 2.424 5.824 1.00 88.94 88 PRO A CA 1
ATOM 682 C C . PRO A 1 88 ? -0.102 1.495 5.254 1.00 88.94 88 PRO A C 1
ATOM 684 O O . PRO A 1 88 ? 1.050 1.528 5.689 1.00 88.94 88 PRO A O 1
ATOM 687 N N . TYR A 1 89 ? -0.469 0.666 4.277 1.00 88.00 89 TYR A N 1
ATOM 688 C CA . TYR A 1 89 ? 0.495 -0.091 3.485 1.00 88.00 89 TYR A CA 1
ATOM 689 C C . TYR A 1 89 ? 0.745 0.630 2.162 1.00 88.00 89 TYR A C 1
ATOM 691 O O . TYR A 1 89 ? -0.186 1.027 1.458 1.00 88.00 89 TYR A O 1
ATOM 699 N N . GLY A 1 90 ? 2.009 0.769 1.801 1.00 83.88 90 GLY A N 1
ATOM 700 C CA . GLY A 1 90 ? 2.414 1.401 0.562 1.00 83.88 90 GLY A CA 1
ATOM 701 C C . GLY A 1 90 ? 3.867 1.104 0.267 1.00 83.88 90 GLY A C 1
ATOM 702 O O . GLY A 1 90 ? 4.561 0.444 1.048 1.00 83.88 90 GLY A O 1
ATOM 703 N N . ILE A 1 91 ? 4.327 1.613 -0.865 1.00 81.75 91 ILE A N 1
ATOM 704 C CA . ILE A 1 91 ? 5.762 1.688 -1.109 1.00 81.75 91 ILE A CA 1
ATOM 705 C C . ILE A 1 91 ? 6.322 2.708 -0.104 1.00 81.75 91 ILE A C 1
ATOM 707 O O . ILE A 1 91 ? 5.617 3.603 0.361 1.00 81.75 91 ILE A O 1
ATOM 711 N N . ASN A 1 92 ? 7.549 2.511 0.361 1.00 71.56 92 ASN A N 1
ATOM 712 C CA . ASN A 1 92 ? 8.193 3.479 1.232 1.00 71.56 92 ASN A CA 1
ATOM 713 C C . ASN A 1 92 ? 9.551 3.784 0.621 1.00 71.56 92 ASN A C 1
ATOM 715 O O . ASN A 1 92 ? 10.364 2.879 0.427 1.00 71.56 92 ASN A O 1
ATOM 719 N N . THR A 1 93 ? 9.801 5.056 0.334 1.00 62.38 93 THR A N 1
ATOM 720 C CA . THR A 1 93 ? 11.113 5.562 -0.073 1.00 62.38 93 THR A CA 1
ATOM 721 C C . THR A 1 93 ? 11.732 6.379 1.065 1.00 62.38 93 THR A C 1
ATOM 723 O O . THR A 1 93 ? 11.912 7.584 0.907 1.00 62.38 93 THR A O 1
ATOM 726 N N . PRO A 1 94 ? 12.068 5.781 2.227 1.00 51.69 94 PRO A N 1
ATOM 727 C CA . PRO A 1 94 ? 12.680 6.519 3.331 1.00 51.69 94 PRO A CA 1
ATOM 728 C C . PRO A 1 94 ? 14.160 6.852 3.065 1.00 51.69 94 PRO A C 1
ATOM 730 O O . PRO A 1 94 ? 14.798 7.464 3.910 1.00 51.69 94 PRO A O 1
ATOM 733 N N . SER A 1 95 ? 14.724 6.431 1.924 1.00 46.44 95 SER A N 1
ATOM 734 C CA . SER A 1 95 ? 16.164 6.513 1.622 1.00 46.44 95 SER A CA 1
ATOM 735 C C . SER A 1 95 ? 16.513 7.290 0.345 1.00 46.44 95 SER A C 1
ATOM 737 O O . SER A 1 95 ? 17.672 7.290 -0.053 1.00 46.44 95 SER A O 1
ATOM 739 N N . LEU A 1 96 ? 15.532 7.903 -0.330 1.00 50.66 96 LEU A N 1
ATOM 740 C CA . LEU A 1 96 ? 15.752 8.690 -1.559 1.00 50.66 96 LEU A CA 1
ATOM 741 C C . LEU A 1 96 ? 15.761 10.213 -1.323 1.00 50.66 96 LEU A C 1
ATOM 743 O O . LEU A 1 96 ? 15.860 10.969 -2.289 1.00 50.66 96 LEU A O 1
ATOM 747 N N . LEU A 1 97 ? 15.675 10.647 -0.062 1.00 43.56 97 LEU A N 1
ATOM 748 C CA . LEU A 1 97 ? 15.874 12.028 0.384 1.00 43.56 97 LEU A CA 1
ATOM 749 C C . LEU A 1 97 ? 16.999 12.081 1.415 1.00 43.56 97 LEU A C 1
ATOM 751 O O . LEU A 1 97 ? 17.009 11.193 2.298 1.00 43.56 97 LEU A O 1
#

Secondary structure (DSSP, 8-state):
---PPPPS--THHHHHHHHHHHHHHHHHHHHHHHHHHTS---GGGHHHIIIIIHHHHHHHHHHHHHHHHHHHHHHHHHHT-S---PPPP----TT--

Radius of gyration: 17.68 Å; chains: 1; bounding box: 37×21×55 Å

Organism: NCBI:txid360056

Foldseek 3Di:
DDLPPADLDDPCVVVVVVVLVVVQVVVLVVCVVCCVPPVVCDDPNVCCSVVPVSVVQVVCQVVVQVVQSVVQNVVCVVVSHRPGDGDRDHDDDPPPD

pLDDT: mean 85.94, std 11.51, range [43.56, 95.0]